Protein AF-A0A957R2G3-F1 (afdb_monomer_lite)

Structure (mmCIF, N/CA/C/O backbone):
data_AF-A0A957R2G3-F1
#
_entry.id   AF-A0A957R2G3-F1
#
loop_
_atom_site.group_PDB
_atom_site.id
_atom_site.type_symbol
_atom_site.label_atom_id
_atom_site.label_alt_id
_atom_site.label_comp_id
_atom_site.label_asym_id
_atom_site.label_entity_id
_atom_site.label_seq_id
_atom_site.pdbx_PDB_ins_code
_atom_site.Cartn_x
_atom_site.Cartn_y
_atom_site.Cartn_z
_atom_site.occupancy
_atom_site.B_iso_or_equiv
_atom_site.auth_seq_id
_atom_site.auth_comp_id
_atom_site.auth_asym_id
_atom_site.auth_atom_id
_atom_site.pdbx_PDB_model_num
ATOM 1 N N . VAL A 1 1 ? -12.642 3.527 18.890 1.00 86.00 1 VAL A N 1
ATOM 2 C CA . VAL A 1 1 ? -12.213 3.632 17.479 1.00 86.00 1 VAL A CA 1
ATOM 3 C C . VAL A 1 1 ? -11.673 5.021 17.158 1.00 86.00 1 VAL A C 1
ATOM 5 O O . VAL A 1 1 ? -10.471 5.134 16.982 1.00 86.00 1 VAL A O 1
ATOM 8 N N . ASP A 1 2 ? -12.483 6.085 17.160 1.00 90.25 2 ASP A N 1
ATOM 9 C CA . ASP A 1 2 ? -12.027 7.430 16.740 1.00 90.25 2 ASP A CA 1
ATOM 10 C C . ASP A 1 2 ? -10.863 7.991 17.572 1.00 90.25 2 ASP A C 1
ATOM 12 O O . ASP A 1 2 ? -9.863 8.455 17.026 1.00 90.25 2 ASP A O 1
ATOM 16 N N . SER A 1 3 ? -10.938 7.877 18.901 1.00 93.62 3 SER A N 1
ATOM 17 C CA . SER A 1 3 ? -9.848 8.288 19.799 1.00 93.62 3 SER A CA 1
ATOM 18 C C . SER A 1 3 ? -8.561 7.483 19.576 1.00 93.62 3 SER A C 1
ATOM 20 O O . SER A 1 3 ? -7.466 8.038 19.621 1.00 93.62 3 SER A O 1
ATOM 22 N N . GLN A 1 4 ? -8.685 6.186 19.284 1.00 91.75 4 GLN A N 1
ATOM 23 C CA . GLN A 1 4 ? -7.556 5.305 18.968 1.00 91.75 4 GLN A CA 1
ATOM 24 C C . GLN A 1 4 ? -6.951 5.634 17.595 1.00 91.75 4 GLN A C 1
ATOM 26 O O . GLN A 1 4 ? -5.735 5.578 17.445 1.00 91.75 4 GLN A O 1
ATOM 31 N N . LEU A 1 5 ? -7.764 6.020 16.605 1.00 92.62 5 LEU A N 1
ATOM 32 C CA . LEU A 1 5 ? -7.277 6.507 15.309 1.00 92.62 5 LEU A CA 1
ATOM 33 C C . LEU A 1 5 ? -6.472 7.800 15.475 1.00 92.62 5 LEU A C 1
ATOM 35 O O . LEU A 1 5 ? -5.387 7.930 14.908 1.00 92.62 5 LEU A O 1
ATOM 39 N N . GLN A 1 6 ? -6.960 8.731 16.299 1.00 94.69 6 GLN A N 1
ATOM 40 C CA . GLN A 1 6 ? -6.231 9.960 16.608 1.00 94.69 6 GLN A CA 1
ATOM 41 C C . GLN A 1 6 ? -4.915 9.674 17.346 1.00 94.69 6 GLN A C 1
ATOM 43 O O . GLN A 1 6 ? -3.893 10.280 17.032 1.00 94.69 6 GLN A O 1
ATOM 48 N N . GLN A 1 7 ? -4.917 8.725 18.285 1.00 92.94 7 GLN A N 1
ATOM 49 C CA . GLN A 1 7 ? -3.700 8.277 18.960 1.00 92.94 7 GLN A CA 1
ATOM 50 C C . GLN A 1 7 ? -2.700 7.683 17.961 1.00 92.94 7 GLN A C 1
ATOM 52 O O . GLN A 1 7 ? -1.541 8.090 17.957 1.00 92.94 7 GLN A O 1
ATOM 57 N N . ALA A 1 8 ? -3.141 6.780 17.079 1.00 93.00 8 ALA A N 1
ATOM 58 C CA . ALA A 1 8 ? -2.287 6.149 16.072 1.00 93.00 8 ALA A CA 1
ATOM 59 C C . ALA A 1 8 ? -1.590 7.170 15.161 1.00 93.00 8 ALA A C 1
ATOM 61 O O . ALA A 1 8 ? -0.442 6.961 14.770 1.00 93.00 8 ALA A O 1
ATOM 62 N N . ALA A 1 9 ? -2.258 8.287 14.854 1.00 92.88 9 ALA A N 1
ATOM 63 C CA . ALA A 1 9 ? -1.687 9.374 14.063 1.00 92.88 9 ALA A CA 1
ATOM 64 C C . ALA A 1 9 ? -0.524 10.102 14.768 1.00 92.88 9 ALA A C 1
ATOM 66 O O . ALA A 1 9 ? 0.345 10.647 14.091 1.00 92.88 9 ALA A O 1
ATOM 67 N N . GLY A 1 10 ? -0.491 10.106 16.105 1.00 94.56 10 GLY A N 1
ATOM 68 C CA . GLY A 1 10 ? 0.566 10.734 16.903 1.00 94.56 10 GLY A CA 1
ATOM 69 C C . GLY A 1 10 ? 1.746 9.820 17.252 1.00 94.56 10 GLY A C 1
ATOM 70 O O . GLY A 1 10 ? 2.750 10.310 17.766 1.00 94.56 10 GLY A O 1
ATOM 71 N N . ILE A 1 11 ? 1.651 8.511 16.996 1.00 96.00 11 ILE A N 1
ATOM 72 C CA . ILE A 1 11 ? 2.706 7.545 17.331 1.00 96.00 11 ILE A CA 1
ATOM 73 C C . ILE A 1 11 ? 3.830 7.598 16.287 1.00 96.00 11 ILE A C 1
ATOM 75 O O . ILE A 1 11 ? 3.631 7.284 15.107 1.00 96.00 11 ILE A O 1
ATOM 79 N N . THR A 1 12 ? 5.038 7.933 16.743 1.00 95.38 12 THR A N 1
ATOM 80 C CA . THR A 1 12 ? 6.253 7.922 15.914 1.00 95.38 12 THR A CA 1
ATOM 81 C C . THR A 1 12 ? 6.782 6.505 15.700 1.00 95.38 12 THR A C 1
ATOM 83 O O . THR A 1 12 ? 7.172 6.171 14.578 1.00 95.38 12 THR A O 1
ATOM 86 N N . ASP A 1 13 ? 6.766 5.674 16.749 1.00 96.94 13 ASP A N 1
ATOM 87 C CA . ASP A 1 13 ? 7.266 4.302 16.687 1.00 96.94 13 ASP A CA 1
ATOM 88 C C . ASP A 1 13 ? 6.449 3.446 15.710 1.00 96.94 13 ASP A C 1
ATOM 90 O O . ASP A 1 13 ? 5.215 3.424 15.721 1.00 96.94 13 ASP A O 1
ATOM 94 N N . HIS A 1 14 ? 7.144 2.766 14.801 1.00 94.31 14 HIS A N 1
ATOM 95 C CA . HIS A 1 14 ? 6.472 2.046 13.728 1.00 94.31 14 HIS A CA 1
ATOM 96 C C . HIS A 1 14 ? 5.736 0.808 14.243 1.00 94.31 14 HIS A C 1
ATOM 98 O O . HIS A 1 14 ? 4.602 0.560 13.828 1.00 94.31 14 HIS A O 1
ATOM 104 N N . GLU A 1 15 ? 6.364 0.041 15.131 1.00 96.94 15 GLU A N 1
ATOM 105 C CA . GLU A 1 15 ? 5.808 -1.221 15.611 1.00 96.94 15 GLU A CA 1
ATOM 106 C C . GLU A 1 15 ? 4.582 -0.975 16.487 1.00 96.94 15 GLU A C 1
ATOM 108 O O . GLU A 1 15 ? 3.546 -1.621 16.299 1.00 96.94 15 GLU A O 1
ATOM 113 N N . GLU A 1 16 ? 4.657 0.024 17.367 1.00 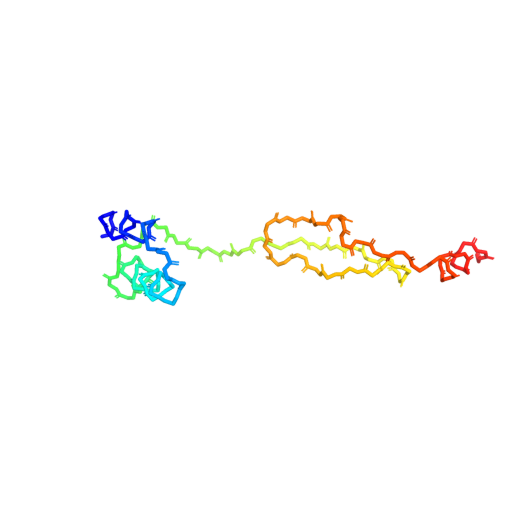96.06 16 GLU A N 1
ATOM 114 C CA . GLU A 1 16 ? 3.541 0.460 18.201 1.00 96.06 16 GLU A CA 1
ATOM 115 C C . GLU A 1 16 ? 2.354 0.920 17.341 1.00 96.06 16 GLU A C 1
ATOM 117 O O . GLU A 1 16 ? 1.212 0.492 17.550 1.00 96.06 16 GLU A O 1
ATOM 122 N N . ARG A 1 17 ? 2.617 1.722 16.299 1.00 96.50 17 ARG A N 1
ATOM 123 C CA . ARG A 1 17 ? 1.571 2.194 15.383 1.00 96.50 17 ARG A CA 1
ATOM 124 C C . ARG A 1 17 ? 0.911 1.038 14.627 1.00 96.50 17 ARG A C 1
ATOM 126 O O . ARG A 1 17 ? -0.313 1.009 14.496 1.00 96.50 17 ARG A O 1
ATOM 133 N N . VAL A 1 18 ? 1.693 0.071 14.143 1.00 96.62 18 VAL A N 1
ATOM 134 C CA . VAL A 1 18 ? 1.173 -1.120 13.447 1.00 96.62 18 VAL A CA 1
ATOM 135 C C . VAL A 1 18 ? 0.329 -1.986 14.383 1.00 96.62 18 VAL A C 1
ATOM 137 O O . VAL A 1 18 ? -0.742 -2.452 13.986 1.00 96.62 18 VAL A O 1
ATOM 140 N N . ALA A 1 19 ? 0.773 -2.191 15.624 1.00 96.38 19 ALA A N 1
ATOM 141 C CA . ALA A 1 19 ? 0.025 -2.961 16.612 1.00 96.38 19 ALA A CA 1
ATOM 142 C C . ALA A 1 19 ? -1.349 -2.334 16.900 1.00 96.38 19 ALA A C 1
ATOM 144 O O . ALA A 1 19 ? -2.357 -3.049 16.924 1.00 96.38 19 ALA A O 1
ATOM 145 N N . LEU A 1 20 ? -1.405 -1.004 17.034 1.00 96.69 20 LEU A N 1
ATOM 146 C CA . LEU A 1 20 ? -2.653 -0.275 17.255 1.00 96.69 20 LEU A CA 1
ATOM 147 C C . LEU A 1 20 ? -3.601 -0.366 16.051 1.00 96.69 20 LEU A C 1
ATOM 149 O O . LEU A 1 20 ? -4.789 -0.628 16.234 1.00 96.69 20 LEU A O 1
ATOM 153 N N . TYR A 1 21 ? -3.093 -0.242 14.820 1.00 96.25 21 TYR A N 1
ATOM 154 C CA . TYR A 1 21 ? -3.924 -0.415 13.622 1.00 96.25 21 TYR A CA 1
ATOM 155 C C . TYR A 1 21 ? -4.484 -1.832 13.479 1.00 96.25 21 TYR A C 1
ATOM 157 O O . TYR A 1 21 ? -5.645 -1.985 13.114 1.00 96.25 21 TYR A O 1
ATOM 165 N N . ARG A 1 22 ? -3.718 -2.870 13.834 1.00 94.75 22 ARG A N 1
ATOM 166 C CA . ARG A 1 22 ? -4.230 -4.252 13.856 1.00 94.75 22 ARG A CA 1
ATOM 167 C C . ARG A 1 22 ? -5.327 -4.451 14.899 1.00 94.75 22 ARG A C 1
ATOM 169 O O . ARG A 1 22 ? -6.219 -5.268 14.697 1.00 94.75 22 ARG A O 1
ATOM 176 N N . GLN A 1 23 ? -5.255 -3.751 16.033 1.00 94.38 23 GLN A N 1
ATOM 177 C CA . GLN A 1 23 ? -6.338 -3.779 17.017 1.00 94.38 23 GLN A CA 1
ATOM 178 C C . GLN A 1 23 ? -7.588 -3.086 16.471 1.00 94.38 23 GLN A C 1
ATOM 180 O O . GLN A 1 23 ? -8.668 -3.661 16.532 1.00 94.38 23 GLN A O 1
ATOM 185 N N . LEU A 1 24 ? -7.427 -1.904 15.877 1.00 94.69 24 LEU A N 1
ATOM 186 C CA . LEU A 1 24 ? -8.518 -1.171 15.235 1.00 94.69 24 LEU A CA 1
ATOM 187 C C . LEU A 1 24 ? -9.193 -1.979 14.120 1.00 94.69 24 LEU A C 1
ATOM 189 O O . LEU A 1 24 ? -10.416 -1.981 14.025 1.00 94.69 24 LEU A O 1
ATOM 193 N N . GLU A 1 25 ? -8.415 -2.692 13.305 1.00 93.19 25 GLU A N 1
ATOM 194 C CA . GLU A 1 25 ? -8.935 -3.598 12.278 1.00 93.19 25 GLU A CA 1
ATOM 195 C C . GLU A 1 25 ? -9.829 -4.683 12.887 1.00 93.19 25 GLU A C 1
ATOM 197 O O . GLU A 1 25 ? -10.907 -4.948 12.362 1.00 93.19 25 GLU A O 1
ATOM 202 N N . ARG A 1 26 ? -9.435 -5.267 14.027 1.00 93.00 26 ARG A N 1
ATOM 203 C CA . ARG A 1 26 ? -10.274 -6.240 14.740 1.00 93.00 26 ARG A CA 1
ATOM 204 C C . ARG A 1 26 ? -11.548 -5.608 15.291 1.00 93.00 26 ARG A C 1
ATOM 206 O O . ARG A 1 26 ? -12.620 -6.160 15.080 1.00 93.00 26 ARG A O 1
ATOM 213 N N . ASP A 1 27 ? -11.450 -4.453 15.942 1.00 93.31 27 ASP A N 1
ATOM 214 C CA . ASP A 1 27 ? -12.613 -3.758 16.517 1.00 93.31 27 ASP A CA 1
ATOM 215 C C . ASP A 1 27 ? -13.648 -3.383 15.433 1.00 93.31 27 ASP A C 1
ATOM 217 O O . ASP A 1 27 ? -14.857 -3.338 15.680 1.00 93.31 27 ASP A O 1
ATOM 221 N N . LEU A 1 28 ? -13.175 -3.125 14.211 1.00 92.88 28 LEU A N 1
ATOM 222 C CA . LEU A 1 28 ? -14.013 -2.796 13.064 1.00 92.88 28 LEU A CA 1
ATOM 223 C C . LEU A 1 28 ? -14.538 -4.028 12.319 1.00 92.88 28 LEU A C 1
ATOM 225 O O . LEU A 1 28 ? -15.701 -4.016 11.929 1.00 92.88 28 LEU A O 1
ATOM 229 N N . PHE A 1 29 ? -13.715 -5.056 12.101 1.00 92.19 29 PHE A N 1
ATOM 230 C CA . PHE A 1 29 ? -13.981 -6.096 11.096 1.00 92.19 29 PHE A CA 1
ATOM 231 C C . PHE A 1 29 ? -13.812 -7.544 11.580 1.00 92.19 29 PHE A C 1
ATOM 233 O O . PHE A 1 29 ? -14.022 -8.466 10.793 1.00 92.19 29 PHE A O 1
ATOM 240 N N . ALA A 1 30 ? -13.431 -7.790 12.837 1.00 90.19 30 ALA A N 1
ATOM 241 C CA . ALA A 1 30 ? -13.473 -9.143 13.395 1.00 90.19 30 ALA A CA 1
ATOM 242 C C . ALA A 1 30 ? -14.907 -9.543 13.775 1.00 90.19 30 ALA A C 1
ATOM 244 O O . ALA A 1 30 ? -15.828 -8.728 13.756 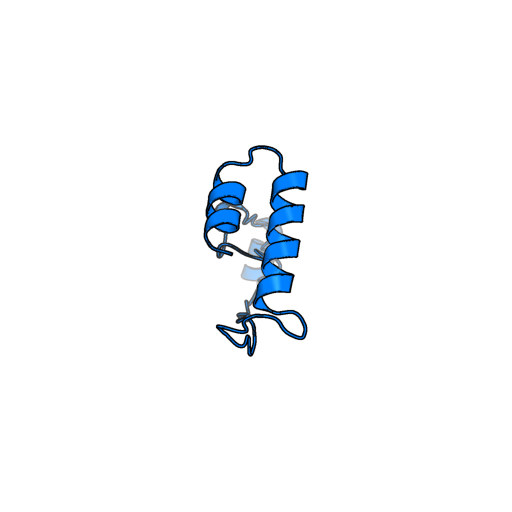1.00 90.19 30 ALA A O 1
ATOM 245 N N . ASP A 1 31 ? -15.095 -10.811 14.137 1.00 88.19 31 ASP A N 1
ATOM 246 C CA . ASP A 1 31 ? -16.384 -11.299 14.628 1.00 88.19 31 ASP A CA 1
ATOM 247 C C . ASP A 1 31 ? -16.860 -10.476 15.842 1.00 88.19 31 ASP A C 1
ATOM 249 O O . ASP A 1 31 ? -16.102 -10.243 16.785 1.00 88.19 31 ASP A O 1
ATOM 253 N N . GLY A 1 32 ? -18.098 -9.982 15.783 1.00 88.94 32 GLY A N 1
ATOM 254 C CA . GLY A 1 32 ? -18.657 -9.046 16.766 1.00 88.94 32 GLY A CA 1
ATOM 255 C C . GLY A 1 32 ? -18.173 -7.588 16.663 1.00 88.94 32 GLY A C 1
ATOM 256 O O . GLY A 1 32 ? -18.525 -6.783 17.526 1.00 88.94 32 GLY A O 1
ATOM 257 N N . GLY A 1 33 ? -17.386 -7.237 15.641 1.00 89.56 33 GLY A N 1
ATOM 258 C CA . GLY A 1 33 ? -16.953 -5.866 15.355 1.00 89.56 33 GLY A CA 1
ATOM 259 C C . GLY A 1 33 ? -18.063 -4.972 14.784 1.00 89.56 33 GLY A C 1
ATOM 260 O O . GLY A 1 33 ? -19.175 -5.418 14.501 1.00 89.56 33 GLY A O 1
ATOM 261 N N . LEU A 1 34 ? -17.757 -3.684 14.594 1.00 92.94 34 LEU A N 1
ATOM 262 C CA . LEU A 1 34 ? -18.743 -2.684 14.146 1.00 92.94 34 LEU A CA 1
ATOM 263 C C . LEU A 1 34 ? -19.238 -2.879 12.701 1.00 92.94 34 LEU A C 1
ATOM 265 O O . LEU A 1 34 ? 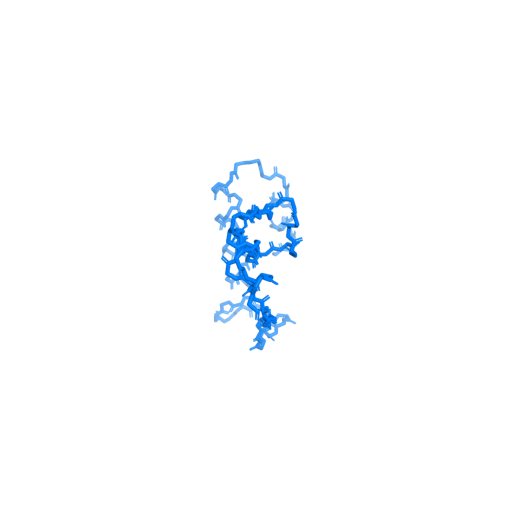-20.351 -2.470 12.383 1.00 92.94 34 LEU A O 1
ATOM 269 N N . MET A 1 35 ? -18.413 -3.463 11.829 1.00 90.62 35 MET A N 1
ATOM 270 C CA . MET A 1 35 ? -18.695 -3.755 10.417 1.00 90.62 35 MET A CA 1
ATOM 271 C C . MET A 1 35 ? -19.296 -2.576 9.620 1.00 90.62 35 MET A C 1
ATOM 273 O O . MET A 1 35 ? -20.317 -2.741 8.949 1.00 90.62 35 MET A O 1
ATOM 277 N N . PRO A 1 36 ? -18.690 -1.371 9.643 1.00 89.00 36 PRO A N 1
ATOM 278 C CA . PRO A 1 36 ? -19.258 -0.203 8.958 1.00 89.00 36 PRO A CA 1
ATOM 279 C C . PRO A 1 36 ? -19.223 -0.324 7.427 1.00 89.00 36 PRO A C 1
ATOM 281 O O . PRO A 1 36 ? -20.000 0.326 6.730 1.00 89.00 36 PRO A O 1
ATOM 284 N N . ILE A 1 37 ? -18.303 -1.135 6.904 1.00 89.56 37 ILE A N 1
ATOM 285 C CA . ILE A 1 37 ? -18.162 -1.463 5.487 1.00 89.56 37 ILE A CA 1
ATOM 286 C C . ILE A 1 37 ? -17.884 -2.959 5.352 1.00 89.56 37 ILE A C 1
ATOM 288 O O . ILE A 1 37 ? -17.290 -3.564 6.243 1.00 89.56 37 ILE A O 1
ATOM 292 N N . VAL A 1 38 ? -18.269 -3.542 4.218 1.00 87.38 38 VAL A N 1
ATOM 293 C CA . VAL A 1 38 ? -17.989 -4.945 3.890 1.00 87.38 38 VAL A CA 1
ATOM 294 C C . VAL A 1 38 ? -17.109 -4.980 2.638 1.00 87.38 38 VAL A C 1
ATOM 296 O O . VAL A 1 38 ? -17.604 -4.679 1.547 1.00 87.38 38 VAL A O 1
ATOM 299 N N . PRO A 1 39 ? -15.806 -5.298 2.759 1.00 82.56 39 PRO A N 1
ATOM 300 C CA . PRO A 1 39 ? -14.924 -5.418 1.603 1.00 82.56 39 PRO A CA 1
ATOM 301 C C . PRO A 1 39 ? -15.372 -6.574 0.701 1.00 82.56 39 PRO A C 1
ATOM 303 O O . PRO A 1 39 ? -15.536 -7.697 1.169 1.00 82.56 39 PRO A O 1
ATOM 306 N N . LEU A 1 40 ? -15.557 -6.310 -0.595 1.00 89.19 40 LEU A N 1
ATOM 307 C CA . LEU A 1 40 ? -15.939 -7.342 -1.570 1.00 89.19 40 LEU A CA 1
ATOM 308 C C . LEU A 1 40 ? -14.723 -7.889 -2.322 1.00 89.19 40 LEU A C 1
ATOM 310 O O . LEU A 1 40 ? -14.543 -9.096 -2.436 1.00 89.19 40 LEU A O 1
ATOM 314 N N . PHE A 1 41 ? -13.891 -6.991 -2.849 1.00 88.94 41 PHE A N 1
ATOM 315 C CA . PHE A 1 41 ? -12.656 -7.317 -3.556 1.00 88.94 41 PHE A CA 1
ATOM 316 C C . PHE A 1 41 ? -11.731 -6.094 -3.592 1.00 88.94 41 PHE A C 1
ATOM 318 O O . PHE A 1 41 ? -12.189 -4.956 -3.473 1.00 88.94 41 PHE A O 1
ATOM 325 N N . SER A 1 42 ? -10.434 -6.332 -3.792 1.00 85.31 42 SER A N 1
ATOM 326 C CA . SER A 1 42 ? -9.479 -5.283 -4.159 1.00 85.31 42 SER A CA 1
ATOM 327 C C . SER A 1 42 ? -9.336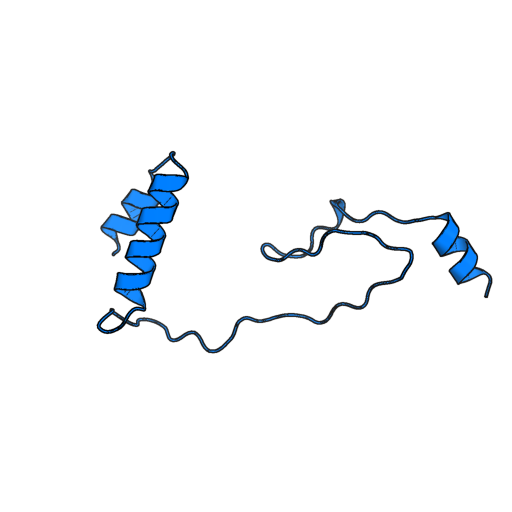 -5.242 -5.678 1.00 85.31 42 SER A C 1
ATOM 329 O O . SER A 1 42 ? -9.299 -6.291 -6.325 1.00 85.31 42 SER A O 1
ATOM 331 N N . ARG A 1 43 ? -9.275 -4.044 -6.263 1.00 86.56 43 ARG A N 1
ATOM 332 C CA . ARG A 1 43 ? -9.057 -3.898 -7.705 1.00 86.56 43 ARG A CA 1
ATOM 333 C C . ARG A 1 43 ? -7.593 -4.195 -8.025 1.00 86.56 43 ARG A C 1
ATOM 335 O O . ARG A 1 43 ? -6.698 -3.678 -7.367 1.00 86.56 43 ARG A O 1
ATOM 342 N N . ALA A 1 44 ? -7.380 -4.985 -9.067 1.00 85.06 44 ALA A N 1
ATOM 343 C CA . ALA A 1 44 ? -6.086 -5.167 -9.700 1.00 85.06 44 ALA A CA 1
ATOM 344 C C . ALA A 1 44 ? -6.247 -4.930 -11.202 1.00 85.06 44 ALA A C 1
ATOM 346 O O . ALA A 1 44 ? -7.274 -5.299 -11.775 1.00 85.06 44 ALA A O 1
ATOM 347 N N . ASP A 1 45 ? -5.233 -4.331 -11.818 1.00 84.31 45 ASP A N 1
ATOM 348 C CA . ASP A 1 45 ? -5.217 -4.043 -13.246 1.00 84.31 45 ASP A CA 1
ATOM 349 C C . ASP A 1 45 ? -4.211 -4.953 -13.956 1.00 84.31 45 ASP A C 1
ATOM 351 O O . ASP A 1 45 ? -3.119 -5.233 -13.455 1.00 84.31 45 ASP A O 1
ATOM 355 N N . TYR A 1 46 ? -4.585 -5.432 -15.143 1.00 85.75 46 TYR A N 1
ATOM 356 C CA . TYR A 1 46 ? -3.675 -6.194 -15.991 1.00 85.75 46 TYR A CA 1
ATOM 357 C C . TYR A 1 46 ? -2.737 -5.240 -16.725 1.00 85.75 46 TYR A C 1
ATOM 359 O O . TYR A 1 46 ? -3.184 -4.348 -17.445 1.00 85.75 46 TYR A O 1
ATOM 367 N N . LEU A 1 47 ? -1.432 -5.471 -16.589 1.00 84.81 47 LEU A N 1
ATOM 368 C CA . LEU A 1 47 ? -0.400 -4.690 -17.261 1.00 84.81 47 LEU A CA 1
ATOM 369 C C . LEU A 1 47 ? 0.359 -5.562 -18.261 1.00 84.81 47 LEU A C 1
ATOM 371 O O . LEU A 1 47 ? 0.838 -6.648 -17.933 1.00 84.81 47 LEU A O 1
ATOM 375 N N . ALA A 1 48 ? 0.490 -5.070 -19.492 1.00 87.50 48 ALA A N 1
ATOM 376 C CA . ALA A 1 48 ? 1.355 -5.675 -20.493 1.00 87.50 48 ALA A CA 1
ATOM 377 C C . ALA A 1 48 ? 2.781 -5.133 -20.330 1.00 87.50 48 ALA A C 1
ATOM 379 O O . ALA A 1 48 ? 3.001 -3.923 -20.380 1.00 87.50 48 ALA A O 1
ATOM 380 N N . ARG A 1 49 ? 3.761 -6.029 -20.174 1.00 89.19 49 ARG A N 1
ATOM 381 C CA . ARG A 1 49 ? 5.176 -5.671 -20.016 1.00 89.19 49 ARG A CA 1
ATOM 382 C C . ARG A 1 49 ? 6.001 -6.160 -21.199 1.00 89.19 49 ARG A C 1
ATOM 384 O O . ARG A 1 49 ? 5.957 -7.336 -21.551 1.00 89.19 49 ARG A O 1
ATOM 391 N N . GLN A 1 50 ? 6.805 -5.262 -21.758 1.00 90.88 50 GLN A N 1
ATOM 392 C CA . GLN A 1 50 ? 7.804 -5.597 -22.771 1.00 90.88 50 GLN A CA 1
ATOM 393 C C . GLN A 1 50 ? 9.043 -6.234 -22.130 1.00 90.88 50 GLN A C 1
ATOM 395 O O . GLN A 1 50 ? 9.447 -5.845 -21.039 1.00 90.88 50 GLN A O 1
ATOM 400 N N . SER A 1 51 ? 9.677 -7.191 -22.810 1.00 89.69 51 SER A N 1
ATOM 401 C CA . SER A 1 51 ? 10.821 -7.937 -22.257 1.00 89.69 51 SER A CA 1
ATOM 402 C C . SER A 1 51 ? 12.062 -7.078 -21.997 1.00 89.69 51 SER A C 1
ATOM 404 O O . SER A 1 51 ? 12.880 -7.434 -21.157 1.00 89.69 51 SER A O 1
ATOM 406 N N . TRP A 1 52 ? 12.201 -5.954 -22.703 1.00 91.94 52 TRP A N 1
ATOM 407 C CA . TRP A 1 52 ? 13.293 -4.990 -22.531 1.00 91.94 52 TRP A CA 1
ATOM 408 C C . TRP A 1 52 ? 13.066 -3.998 -21.381 1.00 91.94 52 TRP A C 1
ATOM 410 O O . TRP A 1 52 ? 13.914 -3.141 -21.144 1.00 91.94 52 TRP A O 1
ATOM 420 N N . LEU A 1 53 ? 11.927 -4.076 -20.687 1.00 91.62 53 LEU A N 1
ATOM 421 C CA . LEU A 1 53 ? 11.583 -3.178 -19.593 1.00 91.62 53 LEU A CA 1
ATOM 422 C C . LEU A 1 53 ? 11.680 -3.901 -18.245 1.00 91.62 53 LEU A C 1
ATOM 424 O O . LEU A 1 53 ? 10.991 -4.895 -18.007 1.00 91.62 53 LEU A O 1
ATOM 428 N N . GLN A 1 54 ? 12.491 -3.354 -17.344 1.00 91.25 54 GLN A N 1
ATOM 429 C CA . GLN A 1 54 ? 12.654 -3.830 -15.975 1.00 91.25 54 GLN A CA 1
ATOM 430 C C . GLN A 1 54 ? 12.127 -2.779 -15.000 1.00 91.25 54 GLN A C 1
ATOM 432 O O . GLN A 1 54 ? 12.496 -1.614 -15.087 1.00 91.25 54 GLN A O 1
ATOM 437 N N . TYR A 1 55 ? 11.263 -3.190 -14.077 1.00 90.19 55 TYR A N 1
ATOM 438 C CA . TYR A 1 55 ? 10.794 -2.357 -12.974 1.00 90.19 55 TYR A CA 1
ATOM 439 C C . TYR A 1 55 ? 10.255 -3.257 -11.849 1.00 90.19 55 TYR A C 1
ATOM 441 O O . TYR A 1 55 ? 9.769 -4.362 -12.133 1.00 90.19 55 TYR A O 1
ATOM 449 N N . PRO A 1 56 ? 10.345 -2.831 -10.579 1.00 87.00 56 PRO A N 1
ATOM 450 C CA . PRO A 1 56 ? 9.612 -3.451 -9.487 1.00 87.00 56 PRO A CA 1
ATOM 451 C C . PRO A 1 56 ? 8.120 -3.074 -9.591 1.00 87.00 56 PRO A C 1
ATOM 453 O O . PRO A 1 56 ? 7.810 -1.884 -9.635 1.00 87.00 56 PRO A O 1
ATOM 456 N N . PRO A 1 57 ? 7.184 -4.041 -9.620 1.00 84.06 57 PRO A N 1
ATOM 457 C CA . PRO A 1 57 ? 5.756 -3.732 -9.637 1.00 84.06 57 PRO A CA 1
ATOM 458 C C . PRO A 1 57 ? 5.324 -2.956 -8.389 1.00 84.06 57 PRO A C 1
ATOM 460 O O . PRO A 1 57 ? 5.700 -3.313 -7.269 1.00 84.06 57 PRO A O 1
ATOM 463 N N . ALA A 1 58 ? 4.497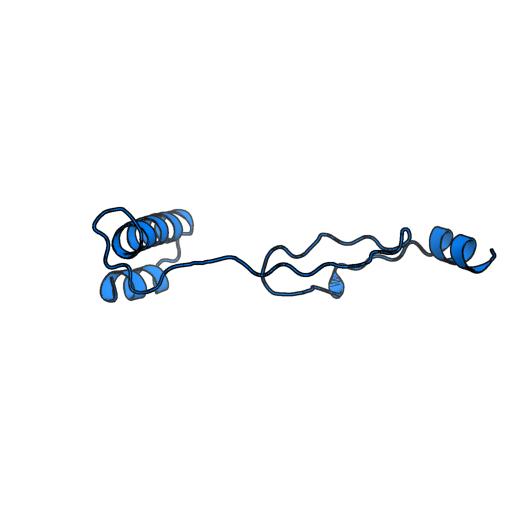 -1.928 -8.571 1.00 82.56 58 ALA A N 1
ATOM 464 C CA . ALA A 1 58 ? 3.900 -1.201 -7.461 1.00 82.56 58 ALA A CA 1
ATOM 465 C C . ALA A 1 58 ? 2.709 -1.983 -6.884 1.00 82.56 58 ALA A C 1
ATOM 467 O O . ALA A 1 58 ? 1.686 -2.160 -7.540 1.00 82.56 58 ALA A O 1
ATOM 468 N N . TYR A 1 59 ? 2.827 -2.451 -5.641 1.00 77.56 59 TYR A N 1
ATOM 469 C CA . TYR A 1 59 ? 1.727 -3.141 -4.949 1.00 77.56 59 TYR A CA 1
ATOM 470 C C . TYR A 1 59 ? 0.698 -2.173 -4.353 1.00 77.56 59 TYR A C 1
ATOM 472 O O . TYR A 1 59 ? -0.447 -2.549 -4.111 1.00 77.56 59 TYR A O 1
ATOM 480 N N . PHE A 1 60 ? 1.109 -0.932 -4.090 1.00 76.75 60 PHE A N 1
ATOM 481 C CA . PHE A 1 60 ? 0.272 0.121 -3.529 1.00 76.75 60 PHE A CA 1
ATOM 482 C C . PHE A 1 60 ? 0.843 1.492 -3.910 1.00 76.75 60 PHE A C 1
ATOM 484 O O . PHE A 1 60 ? 2.054 1.620 -4.060 1.00 76.75 60 PHE A O 1
ATOM 491 N N . GLY A 1 61 ? -0.011 2.513 -4.035 1.00 80.00 61 GLY A N 1
ATOM 492 C CA . GLY A 1 61 ? 0.423 3.895 -4.301 1.00 80.00 61 GLY A CA 1
ATOM 493 C C . GLY A 1 61 ? 0.436 4.330 -5.772 1.00 80.00 61 GLY A C 1
ATOM 494 O O . GLY A 1 61 ? 0.734 5.488 -6.045 1.00 80.00 61 GLY A O 1
ATOM 495 N N . GLY A 1 62 ? 0.035 3.453 -6.699 1.00 81.38 62 GLY A N 1
ATOM 496 C CA . GLY A 1 62 ? 0.027 3.735 -8.139 1.00 81.38 62 GLY A CA 1
ATOM 497 C C . GLY A 1 62 ? 1.358 3.410 -8.821 1.00 81.38 62 GLY A C 1
ATOM 498 O O . GLY A 1 62 ? 2.298 2.958 -8.179 1.00 81.38 62 GLY A O 1
ATOM 499 N N . GLU A 1 63 ? 1.425 3.588 -10.142 1.00 83.88 63 GLU A N 1
ATOM 500 C CA . GLU A 1 63 ? 2.616 3.238 -10.924 1.00 83.88 63 GLU A CA 1
ATOM 501 C C . GLU A 1 63 ? 3.749 4.257 -10.717 1.00 83.88 63 GLU A C 1
ATOM 503 O O . GLU A 1 63 ? 3.537 5.468 -10.817 1.00 83.88 63 GLU A O 1
ATOM 508 N N . HIS A 1 64 ? 4.966 3.765 -10.477 1.00 85.94 64 HIS A N 1
ATOM 509 C CA . HIS A 1 64 ? 6.154 4.590 -10.248 1.00 85.94 64 HIS A CA 1
ATOM 510 C C . HIS A 1 64 ? 7.096 4.522 -11.457 1.00 85.94 64 HIS A C 1
ATOM 512 O O . HIS A 1 64 ? 8.000 3.686 -11.513 1.00 85.94 64 HIS A O 1
ATOM 518 N N . TYR A 1 65 ? 6.902 5.425 -12.423 1.00 87.00 65 TYR A N 1
ATOM 519 C CA . TYR A 1 65 ? 7.684 5.446 -13.668 1.00 87.00 65 TYR A CA 1
ATOM 520 C C . TYR A 1 65 ? 9.188 5.685 -13.466 1.00 87.00 65 TYR A C 1
ATOM 522 O O . TYR A 1 65 ? 9.985 5.271 -14.302 1.00 87.00 65 TYR A O 1
ATOM 530 N N . ASP A 1 66 ? 9.593 6.280 -12.345 1.00 87.75 66 ASP A N 1
ATOM 531 C CA . ASP A 1 66 ? 11.005 6.533 -12.032 1.00 87.75 66 ASP A CA 1
ATOM 532 C C . ASP A 1 66 ? 11.821 5.244 -11.832 1.00 87.75 66 ASP A C 1
ATOM 534 O O . ASP A 1 66 ? 13.043 5.256 -11.963 1.00 87.75 66 ASP A O 1
ATOM 538 N N . PHE A 1 67 ? 11.166 4.112 -11.547 1.00 87.56 67 PHE A N 1
ATOM 539 C CA . PHE A 1 67 ? 11.840 2.819 -11.384 1.00 87.56 67 PHE A CA 1
ATOM 540 C C . PHE A 1 67 ? 11.998 2.033 -12.688 1.00 87.56 67 PHE A C 1
ATOM 542 O O . PHE A 1 67 ? 12.472 0.895 -12.672 1.00 87.56 67 PHE A O 1
ATOM 549 N N . TYR A 1 68 ? 11.592 2.613 -13.815 1.00 91.50 68 TYR A N 1
ATOM 550 C CA . TYR A 1 68 ? 11.637 1.947 -15.104 1.00 91.50 68 TYR A CA 1
ATOM 551 C C . TYR A 1 68 ? 13.054 2.001 -15.670 1.00 91.50 68 TYR A C 1
ATOM 553 O O . TYR A 1 68 ? 13.593 3.065 -15.971 1.00 91.50 68 TYR A O 1
ATOM 561 N N . VAL A 1 69 ? 13.638 0.827 -15.882 1.00 92.69 69 VAL A N 1
ATOM 562 C CA . VAL A 1 69 ? 14.946 0.655 -16.509 1.00 92.69 69 VAL A CA 1
ATOM 563 C C . VAL A 1 69 ? 14.760 -0.032 -17.854 1.00 92.69 69 VAL A C 1
ATOM 565 O O . VAL A 1 69 ? 14.133 -1.087 -17.961 1.00 92.69 69 VAL A O 1
ATOM 568 N N . ILE A 1 70 ? 15.305 0.582 -18.902 1.00 91.81 70 ILE A N 1
ATOM 569 C CA . ILE A 1 70 ? 15.239 0.070 -20.270 1.00 91.81 70 ILE A CA 1
ATOM 570 C C . ILE A 1 70 ? 16.568 -0.603 -20.607 1.00 91.81 70 ILE A C 1
ATOM 572 O O . ILE A 1 70 ? 17.608 0.054 -20.612 1.00 91.81 70 ILE A O 1
ATOM 576 N N . ASP A 1 71 ? 16.526 -1.886 -20.963 1.00 90.69 71 ASP A N 1
ATOM 577 C CA . ASP A 1 71 ? 17.652 -2.543 -21.624 1.00 90.69 71 ASP A CA 1
ATOM 578 C C . ASP A 1 71 ? 17.652 -2.158 -23.106 1.00 90.69 71 ASP A C 1
ATOM 580 O O . ASP A 1 71 ? 16.860 -2.651 -23.919 1.00 90.69 71 ASP A O 1
ATOM 584 N N . GLN A 1 72 ? 18.541 -1.230 -23.451 1.00 90.81 72 GLN A N 1
ATOM 585 C CA . GLN A 1 72 ? 18.625 -0.685 -24.798 1.00 90.81 72 GLN A CA 1
ATOM 586 C C . GLN A 1 72 ? 19.036 -1.749 -25.831 1.00 90.81 72 GLN A C 1
ATOM 588 O O . GLN A 1 72 ? 18.499 -1.761 -26.937 1.00 90.81 72 GLN A O 1
ATOM 593 N N . THR A 1 73 ? 19.899 -2.697 -25.458 1.00 89.44 73 THR A N 1
ATOM 594 C CA . THR A 1 73 ? 20.380 -3.756 -26.360 1.00 89.44 73 THR A CA 1
ATOM 595 C C . THR A 1 73 ? 19.237 -4.681 -26.770 1.00 89.44 73 THR A C 1
ATOM 597 O O . THR A 1 73 ? 19.035 -4.955 -27.955 1.00 89.44 73 THR A O 1
ATOM 600 N N . VAL A 1 74 ? 18.437 -5.133 -25.800 1.00 88.25 74 VAL A N 1
ATOM 601 C CA . VAL A 1 74 ? 17.276 -6.002 -26.062 1.00 88.25 74 VAL A CA 1
ATOM 602 C C . VAL A 1 74 ? 16.212 -5.255 -26.866 1.00 88.25 74 VAL A C 1
ATOM 604 O O . VAL A 1 74 ? 15.588 -5.827 -27.764 1.00 88.25 74 VAL A O 1
ATOM 607 N N . LYS A 1 75 ? 16.023 -3.964 -26.585 1.00 87.62 75 LYS A N 1
ATOM 608 C CA . LYS A 1 75 ? 15.088 -3.114 -27.324 1.00 87.62 75 LYS A CA 1
ATOM 609 C C . LYS A 1 75 ? 15.476 -2.979 -28.798 1.00 87.62 75 LYS A C 1
ATOM 611 O O . LYS A 1 75 ? 14.607 -3.117 -29.659 1.00 87.62 75 LYS A O 1
ATOM 616 N N . ASP A 1 76 ? 16.753 -2.778 -29.102 1.00 88.31 76 ASP A N 1
ATOM 617 C CA . ASP A 1 76 ? 17.228 -2.638 -30.484 1.00 88.31 76 ASP A CA 1
ATOM 618 C C . ASP A 1 76 ? 17.140 -3.958 -31.269 1.00 88.31 76 ASP A C 1
ATOM 620 O O . ASP A 1 76 ? 16.731 -3.968 -32.435 1.00 88.31 76 ASP A O 1
ATOM 624 N N . ILE A 1 77 ? 17.378 -5.098 -30.612 1.00 87.38 77 ILE A N 1
ATOM 625 C CA . ILE A 1 77 ? 17.120 -6.424 -31.199 1.00 87.38 77 ILE A CA 1
ATOM 626 C C . ILE A 1 77 ? 15.622 -6.613 -31.476 1.00 87.38 77 ILE A C 1
ATOM 628 O O . ILE A 1 77 ? 15.248 -7.089 -32.545 1.00 87.38 77 ILE A O 1
ATOM 632 N N . SER A 1 78 ? 14.746 -6.201 -30.553 1.00 81.75 78 SER A N 1
ATOM 633 C CA . SER A 1 78 ? 13.293 -6.337 -30.736 1.00 81.75 78 SER A CA 1
ATOM 634 C C . SER A 1 78 ? 12.734 -5.481 -31.881 1.00 81.75 78 SER A C 1
ATOM 636 O O . SER A 1 78 ? 11.699 -5.827 -32.436 1.00 81.75 78 SER A O 1
ATOM 638 N N . ARG A 1 79 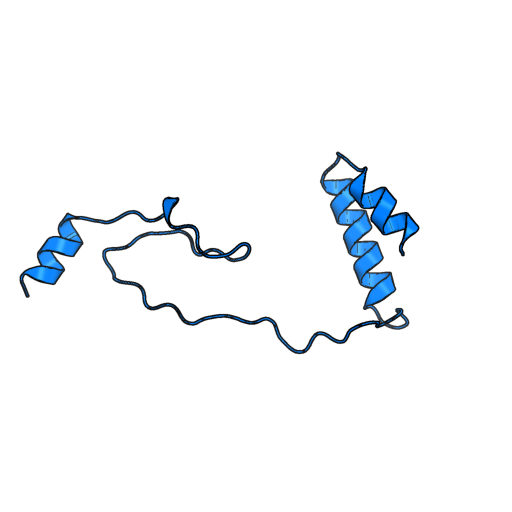? 13.420 -4.387 -32.245 1.00 80.81 79 ARG A N 1
ATOM 639 C CA . ARG A 1 79 ? 13.044 -3.475 -33.339 1.00 80.81 79 ARG A CA 1
ATOM 640 C C . ARG A 1 79 ? 13.545 -3.889 -34.721 1.00 80.81 79 ARG A C 1
ATOM 642 O O . ARG A 1 79 ? 13.013 -3.398 -35.708 1.00 80.81 79 ARG A O 1
ATOM 649 N N . SER A 1 80 ? 14.596 -4.703 -34.794 1.00 76.88 80 SER A N 1
ATOM 650 C CA . SER A 1 80 ? 15.223 -5.117 -36.060 1.00 76.88 80 SER A CA 1
ATOM 651 C C . SER A 1 80 ? 14.642 -6.414 -36.643 1.00 76.88 80 SER A C 1
ATOM 653 O O . SER A 1 80 ? 15.100 -6.871 -37.689 1.00 76.88 80 SER A O 1
ATOM 655 N N . ARG A 1 81 ? 13.632 -6.988 -35.981 1.00 56.50 81 ARG A N 1
ATOM 656 C CA . ARG A 1 81 ? 12.785 -8.083 -36.471 1.00 56.50 81 ARG A CA 1
ATOM 657 C C . ARG A 1 81 ? 11.489 -7.548 -37.058 1.00 56.50 81 ARG A C 1
ATOM 659 O O . ARG A 1 81 ? 11.031 -8.168 -38.040 1.00 56.50 81 ARG A O 1
#

Sequence (81 aa):
VDSQLQQAAGITDHEERVALYRQLERDLFADGGLMPIVPLFSRADYLARQSWLQYPPAYFGGEHYDFYVIDQTVKDISRSR

Radius of gyration: 21.24 Å; chains: 1; bounding box: 40×22×56 Å

pLDDT: mean 89.21, std 6.06, range [56.5, 96.94]

Secondary structure (DSSP, 8-state):
-HHHHHHHHH---HHHHHHHHHHHHHHHHSTTS--SS-------------TTEE----SSSS--GGG-EE-HHHHHHHH--

Foldseek 3Di:
DVVLVVVLVPDPDPVVSVVSVVVVCCLDPNVVHPVPDDDDDDDDDDDDDDPQWDFDDDPDDDDDCVRIDGNVVVVVVVVVD